Protein AF-A0A7C4HXQ9-F1 (afdb_monomer_lite)

Foldseek 3Di:
DDDPDPPDPPPVFPKDKDKDFDQKDWAAADDDPDPPDDDDDPVRRIDMDGRDTDIDIDHDPSNVVPD

pLDDT: mean 81.61, std 19.31, range [35.0, 97.38]

Sequence (67 aa):
MNTACLTSIPVRSRLKLLFIHSDYLEYEVKEEAIPSAEDVAEGDRRVKVD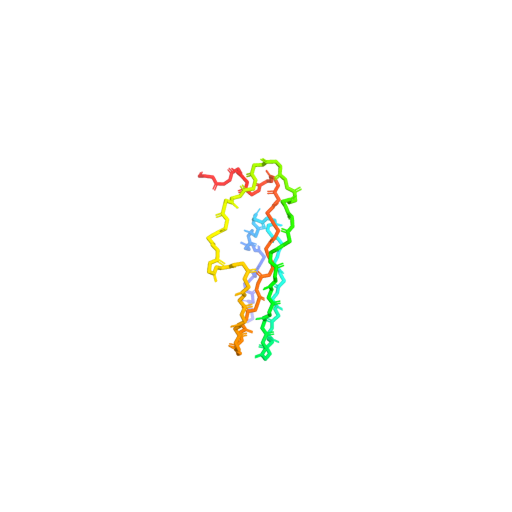EVLVVFCSVEGRDEEDE

Structure (mmCIF, N/CA/C/O backbone):
data_AF-A0A7C4HXQ9-F1
#
_entry.id   AF-A0A7C4HXQ9-F1
#
loop_
_atom_site.group_PDB
_atom_site.id
_atom_site.type_symbol
_atom_site.label_atom_id
_atom_site.label_alt_id
_atom_site.label_comp_id
_atom_site.label_asym_id
_atom_site.label_entity_id
_atom_site.label_seq_id
_atom_site.pdbx_PDB_ins_code
_atom_site.Cartn_x
_atom_site.Cartn_y
_atom_site.Cartn_z
_atom_site.occupancy
_atom_site.B_iso_or_equiv
_atom_site.auth_seq_id
_atom_site.auth_comp_id
_atom_site.auth_asym_id
_atom_site.auth_atom_id
_atom_site.pdbx_PDB_model_num
ATOM 1 N N . MET A 1 1 ? 8.567 -46.937 4.888 1.00 46.44 1 MET A N 1
ATOM 2 C CA . MET A 1 1 ? 9.415 -45.728 4.912 1.00 46.44 1 MET A CA 1
ATOM 3 C C . MET A 1 1 ? 9.827 -45.426 3.488 1.00 46.44 1 MET A C 1
ATOM 5 O O . MET A 1 1 ? 10.577 -46.209 2.933 1.00 46.44 1 MET A O 1
ATOM 9 N N . ASN A 1 2 ? 9.260 -44.383 2.887 1.00 35.00 2 ASN A N 1
ATOM 10 C CA . ASN A 1 2 ? 9.910 -43.604 1.834 1.00 35.00 2 ASN A CA 1
ATOM 11 C C . ASN A 1 2 ? 9.102 -42.322 1.660 1.00 35.00 2 ASN A C 1
ATOM 13 O O . ASN A 1 2 ? 8.081 -42.278 0.980 1.00 35.00 2 ASN A O 1
ATOM 17 N N . THR A 1 3 ? 9.552 -41.307 2.386 1.00 42.09 3 THR A N 1
ATOM 18 C CA . THR A 1 3 ? 9.143 -39.917 2.255 1.00 42.09 3 THR A CA 1
ATOM 19 C C . THR A 1 3 ? 9.607 -39.461 0.877 1.00 42.09 3 THR A C 1
ATOM 21 O O . THR A 1 3 ? 10.790 -39.191 0.678 1.00 42.09 3 THR A O 1
ATOM 24 N N . ALA A 1 4 ? 8.706 -39.482 -0.103 1.00 45.06 4 ALA A N 1
ATOM 25 C CA . ALA A 1 4 ? 8.991 -38.939 -1.419 1.00 45.06 4 ALA A CA 1
ATOM 26 C C . ALA A 1 4 ? 9.316 -37.448 -1.264 1.00 45.06 4 ALA A C 1
ATOM 28 O O . ALA A 1 4 ? 8.529 -36.676 -0.718 1.00 45.06 4 ALA A O 1
ATOM 29 N N . CYS A 1 5 ? 10.526 -37.106 -1.696 1.00 40.25 5 CYS A N 1
ATOM 30 C CA . CYS A 1 5 ? 11.060 -35.774 -1.891 1.00 40.25 5 CYS A CA 1
ATOM 31 C C . CYS A 1 5 ? 9.992 -34.720 -2.219 1.00 40.25 5 CYS A C 1
ATOM 33 O O . CYS A 1 5 ? 9.480 -34.678 -3.332 1.00 40.25 5 CYS A O 1
ATOM 35 N N . LEU A 1 6 ? 9.776 -33.777 -1.300 1.00 45.34 6 LEU A N 1
ATOM 36 C CA . LEU A 1 6 ? 9.194 -32.461 -1.601 1.00 45.34 6 LEU A CA 1
ATOM 37 C C . LEU A 1 6 ? 10.204 -31.529 -2.318 1.00 45.34 6 LEU A C 1
ATOM 39 O O . LEU A 1 6 ? 10.012 -30.318 -2.382 1.00 45.34 6 LEU A O 1
ATOM 43 N N . THR A 1 7 ? 11.296 -32.065 -2.872 1.00 43.84 7 THR A N 1
ATOM 44 C CA . THR A 1 7 ? 12.321 -31.305 -3.599 1.00 43.84 7 THR A CA 1
ATOM 45 C C . THR A 1 7 ? 11.938 -31.119 -5.069 1.00 43.84 7 THR A C 1
ATOM 47 O O . THR A 1 7 ? 12.559 -31.741 -5.922 1.00 43.84 7 THR A O 1
ATOM 50 N N . SER A 1 8 ? 10.928 -30.296 -5.368 1.00 47.28 8 SER A N 1
ATOM 51 C CA . SER A 1 8 ? 10.805 -29.580 -6.659 1.00 47.28 8 SER A CA 1
ATOM 52 C C . SER A 1 8 ? 9.469 -28.837 -6.795 1.00 47.28 8 SER A C 1
ATOM 54 O O . SER A 1 8 ? 8.754 -29.034 -7.776 1.00 47.28 8 SER A O 1
ATOM 56 N N . ILE A 1 9 ? 9.112 -27.964 -5.853 1.00 46.59 9 ILE A N 1
ATOM 57 C CA . ILE A 1 9 ? 8.188 -26.879 -6.211 1.00 46.59 9 ILE A CA 1
ATOM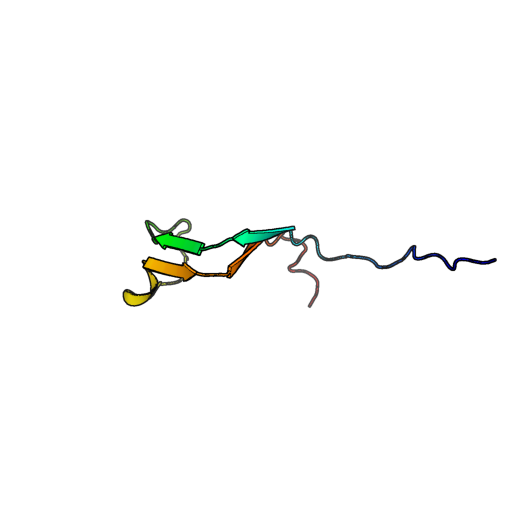 58 C C . ILE A 1 9 ? 9.077 -25.692 -6.592 1.00 46.59 9 ILE A C 1
ATOM 60 O O . ILE A 1 9 ? 9.633 -25.053 -5.698 1.00 46.59 9 ILE A O 1
ATOM 64 N N . PRO A 1 10 ? 9.323 -25.433 -7.888 1.00 43.81 10 PRO A N 1
ATOM 65 C CA . PRO A 1 10 ? 10.029 -24.231 -8.294 1.00 43.81 10 PRO A CA 1
ATOM 66 C C . PRO A 1 10 ? 9.123 -23.032 -7.995 1.00 43.81 10 PRO A C 1
ATOM 68 O O . PRO A 1 10 ? 8.191 -22.754 -8.740 1.00 43.81 10 PRO A O 1
ATOM 71 N N . VAL A 1 11 ? 9.383 -22.313 -6.903 1.00 53.28 11 VAL A N 1
ATOM 72 C CA . VAL A 1 11 ? 8.843 -20.958 -6.735 1.00 53.28 11 VAL A CA 1
ATOM 73 C C . VAL A 1 11 ? 9.687 -20.063 -7.641 1.00 53.28 11 VAL A C 1
ATOM 75 O O . VAL A 1 11 ? 10.781 -19.644 -7.267 1.00 53.28 11 VAL A O 1
ATOM 78 N N . ARG A 1 12 ? 9.248 -19.912 -8.895 1.00 57.66 12 ARG A N 1
ATOM 79 C CA . ARG A 1 12 ? 9.945 -19.131 -9.929 1.00 57.66 12 ARG A CA 1
ATOM 80 C C . ARG A 1 12 ? 9.653 -17.630 -9.866 1.00 57.66 12 ARG A C 1
ATOM 82 O O . ARG A 1 12 ? 10.477 -16.868 -10.352 1.00 57.66 12 ARG A O 1
ATOM 89 N N . SER A 1 13 ? 8.584 -17.212 -9.194 1.00 56.22 13 SER A N 1
ATOM 90 C CA . SER A 1 13 ? 8.275 -15.799 -8.962 1.00 56.22 13 SER A CA 1
ATOM 91 C C . SER A 1 13 ? 9.076 -15.263 -7.778 1.00 56.22 13 SER A C 1
ATOM 93 O O . SER A 1 13 ? 9.062 -15.854 -6.692 1.00 56.22 13 SER A O 1
ATOM 95 N N . ARG A 1 14 ? 9.771 -14.146 -7.969 1.00 69.38 14 ARG A N 1
ATOM 96 C CA . ARG A 1 14 ? 10.609 -13.511 -6.945 1.00 69.38 14 ARG A CA 1
ATOM 97 C C . ARG A 1 14 ? 9.892 -12.356 -6.238 1.00 69.38 14 ARG A C 1
ATOM 99 O O . ARG A 1 14 ? 10.514 -11.711 -5.395 1.00 69.38 14 ARG A O 1
ATOM 106 N N . LEU A 1 15 ? 8.593 -12.180 -6.508 1.00 87.00 15 LEU A N 1
ATOM 107 C CA . LEU A 1 15 ? 7.652 -11.377 -5.724 1.00 87.00 15 LEU A CA 1
ATOM 108 C C . LEU A 1 15 ? 7.932 -11.484 -4.223 1.00 87.00 15 LEU A C 1
ATOM 110 O O . LEU A 1 15 ? 7.893 -12.567 -3.627 1.00 87.00 15 LEU A O 1
ATOM 114 N N . LYS A 1 16 ? 8.179 -10.335 -3.595 1.00 88.25 16 LYS A N 1
ATOM 115 C CA . LYS A 1 16 ? 8.356 -10.242 -2.145 1.00 88.25 16 LYS A CA 1
ATOM 116 C C . LYS A 1 16 ? 7.072 -9.742 -1.518 1.00 88.25 16 LYS A C 1
ATOM 118 O O . LYS A 1 16 ? 6.646 -8.618 -1.776 1.00 88.25 16 LYS A O 1
ATOM 123 N N . LEU A 1 17 ? 6.488 -10.592 -0.680 1.00 94.12 17 LEU A N 1
ATOM 124 C CA . LEU A 1 17 ? 5.253 -10.313 0.038 1.00 94.12 17 LEU A CA 1
ATOM 125 C C . LEU A 1 17 ? 5.526 -10.214 1.538 1.00 94.12 17 LEU A C 1
ATOM 127 O O . LEU A 1 17 ? 6.221 -11.059 2.108 1.00 94.12 17 LE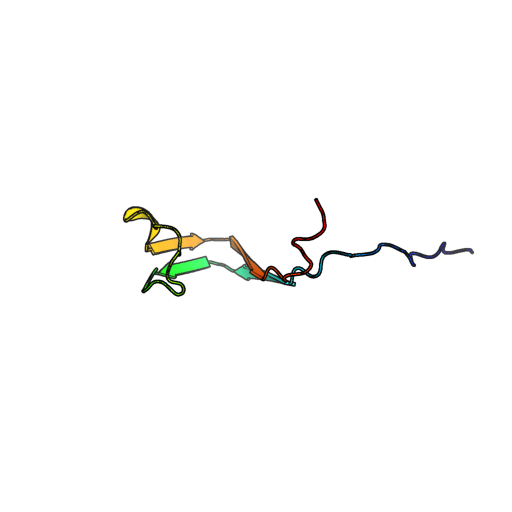U A O 1
ATOM 131 N N . LEU A 1 18 ? 4.941 -9.206 2.178 1.00 95.75 18 LEU A N 1
ATOM 132 C CA . LEU A 1 18 ? 4.888 -9.069 3.631 1.00 95.75 18 LEU A CA 1
ATOM 133 C C . LEU A 1 18 ? 3.427 -9.048 4.073 1.00 95.75 18 LEU A C 1
ATOM 135 O O . LEU A 1 18 ? 2.681 -8.141 3.712 1.00 95.75 18 LEU A O 1
ATOM 139 N N . PHE A 1 19 ? 3.052 -10.040 4.877 1.00 96.56 19 PHE A N 1
ATOM 140 C CA . PHE A 1 19 ? 1.711 -10.192 5.432 1.00 96.56 19 PHE A CA 1
ATOM 141 C C . PHE A 1 19 ? 1.683 -9.680 6.871 1.00 96.56 19 PHE A C 1
ATOM 143 O O . PHE A 1 19 ? 2.446 -10.162 7.711 1.00 96.56 19 PHE A O 1
ATOM 150 N N . ILE A 1 20 ? 0.793 -8.732 7.161 1.00 96.81 20 ILE A N 1
ATOM 151 C CA . ILE A 1 20 ? 0.579 -8.191 8.505 1.00 96.81 20 ILE A CA 1
ATOM 152 C C . ILE A 1 20 ? -0.903 -8.314 8.840 1.00 96.81 20 ILE A C 1
ATOM 154 O O . ILE A 1 20 ? -1.743 -7.682 8.207 1.00 96.81 20 ILE A O 1
ATOM 158 N N . HIS A 1 21 ? -1.223 -9.138 9.834 1.00 97.38 21 HIS A N 1
ATOM 159 C CA . HIS A 1 21 ? -2.549 -9.121 10.436 1.00 97.38 21 HIS A CA 1
ATOM 160 C C . HIS A 1 21 ? -2.594 -7.987 11.463 1.00 97.38 21 HIS A C 1
ATOM 162 O O . HIS A 1 21 ? -1.807 -7.999 12.412 1.00 97.38 21 HIS A O 1
ATOM 168 N N . SER A 1 22 ? -3.471 -7.012 11.232 1.00 96.12 22 SER A N 1
ATOM 169 C CA . SER A 1 22 ? -3.571 -5.788 12.024 1.00 96.12 22 SER A CA 1
ATOM 170 C C . SER A 1 22 ? -5.021 -5.493 12.380 1.00 96.12 22 SER A C 1
ATOM 172 O O . SER A 1 22 ? -5.919 -5.700 11.562 1.00 96.12 22 SER A O 1
ATOM 174 N N . ASP A 1 23 ? -5.229 -4.908 13.558 1.00 96.06 23 ASP A N 1
ATOM 175 C CA . ASP A 1 23 ? -6.552 -4.450 13.995 1.00 96.06 23 ASP A CA 1
ATOM 176 C C . ASP A 1 23 ? -7.090 -3.328 13.09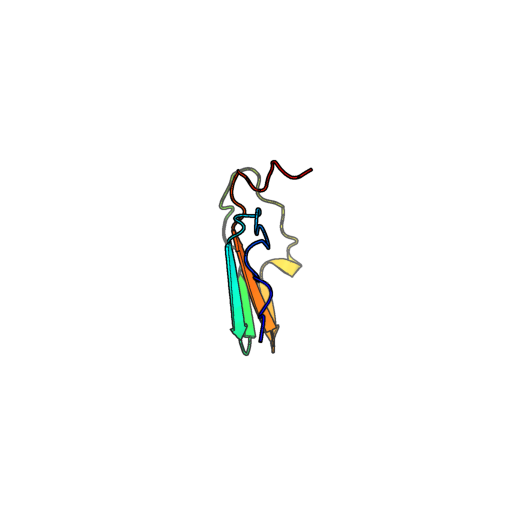4 1.00 96.06 23 ASP A C 1
ATOM 178 O O . ASP A 1 23 ? -8.295 -3.201 12.919 1.00 96.06 23 ASP A O 1
ATOM 182 N N . TYR A 1 24 ? -6.212 -2.507 12.507 1.00 96.06 24 TYR A N 1
ATOM 183 C CA . TYR A 1 24 ? -6.588 -1.531 11.487 1.00 96.06 24 TYR A CA 1
ATOM 184 C C . TYR A 1 24 ? -5.416 -1.148 10.573 1.00 96.06 24 TYR A C 1
ATOM 186 O O . TYR A 1 24 ? -4.244 -1.253 10.945 1.00 96.06 24 TYR A O 1
ATOM 194 N N . LEU A 1 25 ? -5.746 -0.660 9.378 1.00 96.75 25 LEU A N 1
ATOM 195 C CA . LEU A 1 25 ? -4.853 0.023 8.445 1.00 96.75 25 LEU A CA 1
ATOM 196 C C . LEU A 1 25 ? -5.439 1.399 8.131 1.00 96.75 25 LEU A C 1
ATOM 198 O O . LEU A 1 25 ? -6.598 1.504 7.741 1.00 96.75 25 LEU A O 1
ATOM 202 N N . GLU A 1 26 ? -4.623 2.441 8.253 1.00 96.62 26 GLU A N 1
ATOM 203 C CA . GLU A 1 26 ? -4.978 3.803 7.859 1.00 96.62 26 GLU A CA 1
ATOM 204 C C . GLU A 1 26 ? -3.892 4.361 6.938 1.00 96.62 26 GLU A C 1
ATOM 206 O O . GLU A 1 26 ? -2.701 4.249 7.246 1.00 96.62 26 GLU A O 1
ATOM 211 N N . TYR A 1 27 ? -4.288 4.943 5.805 1.00 94.88 27 TYR A N 1
ATOM 212 C CA . TYR A 1 27 ? -3.360 5.605 4.892 1.00 94.88 27 TYR A CA 1
ATOM 213 C C . TYR A 1 27 ? -3.873 6.973 4.446 1.00 94.88 27 TYR A C 1
ATOM 215 O O . TYR A 1 27 ? -5.075 7.221 4.358 1.00 94.88 27 TYR A O 1
ATOM 223 N N . GLU A 1 28 ? -2.923 7.853 4.131 1.00 96.06 28 GLU A N 1
ATOM 224 C CA . GLU A 1 28 ? -3.166 9.164 3.543 1.00 96.06 28 GLU A CA 1
ATOM 225 C C . GLU A 1 28 ? -2.242 9.368 2.340 1.00 96.06 28 GLU A C 1
ATOM 227 O O . GLU A 1 28 ? -1.015 9.309 2.465 1.00 96.06 28 GLU A O 1
ATOM 232 N N . VAL A 1 29 ? -2.837 9.639 1.179 1.00 95.12 29 VAL A N 1
ATOM 233 C CA . VAL A 1 29 ? -2.109 9.951 -0.053 1.00 95.12 29 VAL A CA 1
ATOM 234 C C . VAL A 1 29 ? -1.538 11.361 0.038 1.00 95.12 29 VAL A C 1
ATOM 236 O O . VAL A 1 29 ? -2.275 12.346 0.169 1.00 95.12 29 VAL A O 1
ATOM 239 N N . LYS A 1 30 ? -0.212 11.450 -0.065 1.00 92.44 30 LYS A N 1
ATOM 240 C CA . LYS A 1 30 ? 0.535 12.709 -0.033 1.00 92.44 30 LYS A CA 1
ATOM 241 C C . LYS A 1 30 ? 0.809 13.203 -1.453 1.00 92.44 30 LYS A C 1
ATOM 243 O O . LYS A 1 30 ? -0.099 13.708 -2.111 1.00 92.44 30 LYS A O 1
ATOM 248 N N . GLU A 1 31 ? 2.048 13.047 -1.893 1.00 92.75 31 GLU A N 1
ATOM 249 C CA . GLU A 1 31 ? 2.559 13.442 -3.199 1.00 92.75 31 GLU A CA 1
ATOM 250 C C . GLU A 1 31 ? 2.846 12.211 -4.063 1.00 92.75 31 GLU A C 1
ATOM 252 O O . GLU A 1 31 ? 2.978 11.094 -3.556 1.00 92.75 31 GLU A O 1
ATOM 257 N N . GLU A 1 32 ? 2.929 12.422 -5.372 1.00 92.75 32 GLU A N 1
ATOM 258 C CA . GLU A 1 32 ? 3.276 11.375 -6.326 1.00 92.75 32 GLU A CA 1
ATOM 259 C C . GLU A 1 32 ? 4.732 10.944 -6.136 1.00 92.75 32 GLU A C 1
ATOM 261 O O . GLU A 1 32 ? 5.655 11.757 -6.184 1.00 92.75 32 GLU A O 1
ATOM 266 N N . ALA A 1 33 ? 4.948 9.644 -5.942 1.00 92.88 33 ALA A N 1
ATOM 267 C CA . ALA A 1 33 ? 6.296 9.092 -5.826 1.00 92.88 33 ALA A CA 1
ATOM 268 C C . ALA A 1 33 ? 6.995 8.943 -7.191 1.00 92.88 33 ALA A C 1
ATOM 270 O O . ALA A 1 33 ? 8.223 8.885 -7.250 1.00 92.88 33 ALA A O 1
ATOM 271 N N . ILE A 1 34 ? 6.221 8.857 -8.280 1.00 94.88 34 ILE A N 1
ATOM 272 C CA . ILE A 1 34 ? 6.708 8.727 -9.657 1.00 94.88 34 ILE A CA 1
ATOM 273 C C . ILE A 1 34 ? 5.892 9.626 -10.600 1.00 94.88 34 ILE A C 1
ATOM 275 O O . ILE A 1 34 ? 4.708 9.819 -10.345 1.00 94.88 34 ILE A O 1
ATOM 279 N N . PRO A 1 35 ? 6.472 10.121 -11.713 1.00 90.56 35 PRO A N 1
ATOM 280 C CA . PRO A 1 35 ? 5.795 11.071 -12.610 1.00 90.56 35 PRO A CA 1
ATOM 281 C C . PRO A 1 35 ? 4.541 10.542 -13.319 1.00 90.56 35 PRO A C 1
ATOM 283 O O . PRO A 1 35 ? 3.802 11.313 -13.917 1.00 90.56 35 PRO A O 1
ATOM 286 N N . SER A 1 36 ? 4.358 9.225 -13.343 1.00 91.31 36 SER A N 1
ATOM 287 C CA . SER A 1 36 ? 3.250 8.535 -14.006 1.00 91.31 36 SER A CA 1
ATOM 288 C C . SER A 1 36 ? 2.470 7.684 -13.006 1.00 91.31 36 SER A C 1
ATOM 290 O O . SER A 1 36 ? 2.083 6.558 -13.321 1.00 91.31 36 SER A O 1
ATOM 292 N N . ALA A 1 37 ? 2.348 8.170 -11.769 1.00 91.88 37 ALA A N 1
ATOM 293 C CA . ALA A 1 37 ? 1.515 7.535 -10.761 1.00 91.88 37 ALA A CA 1
ATOM 294 C C . ALA A 1 37 ? 0.042 7.595 -11.192 1.00 91.88 37 ALA A C 1
ATOM 296 O O . ALA A 1 37 ? -0.368 8.503 -11.912 1.00 91.88 37 ALA A O 1
ATOM 297 N N . GLU A 1 38 ? -0.746 6.611 -10.770 1.00 91.56 38 GLU A N 1
ATOM 298 C CA . GLU A 1 38 ? -2.179 6.597 -11.050 1.00 91.56 38 GLU A CA 1
ATOM 299 C C . GLU A 1 38 ? -2.902 7.696 -10.262 1.00 91.56 38 GLU A C 1
ATOM 301 O O . GLU A 1 38 ? -2.599 7.942 -9.089 1.00 91.56 38 GLU A O 1
ATOM 306 N N . ASP A 1 39 ? -3.888 8.329 -10.901 1.00 89.06 39 ASP A N 1
ATOM 307 C CA . ASP A 1 39 ? -4.742 9.311 -10.243 1.00 89.06 39 ASP A CA 1
ATOM 308 C C . ASP A 1 39 ? -5.600 8.632 -9.170 1.00 89.06 39 ASP A C 1
ATOM 310 O O . ASP A 1 39 ? -6.336 7.679 -9.435 1.00 89.06 39 ASP A O 1
ATOM 314 N N . VAL A 1 40 ? -5.554 9.169 -7.952 1.00 88.81 40 VAL A N 1
ATOM 315 C CA . VAL A 1 40 ? -6.399 8.708 -6.845 1.00 88.81 40 VAL A CA 1
ATOM 316 C C . VAL A 1 40 ? -7.617 9.618 -6.734 1.00 88.81 40 VAL A C 1
ATOM 318 O O . VAL A 1 40 ? -7.475 10.834 -6.570 1.00 88.81 40 VAL A O 1
ATOM 321 N N . ALA A 1 41 ? -8.821 9.039 -6.782 1.00 90.19 41 ALA A N 1
ATOM 322 C CA . ALA A 1 41 ? -10.063 9.784 -6.590 1.00 90.19 41 ALA A CA 1
ATOM 323 C C . ALA A 1 41 ? -10.070 10.502 -5.227 1.00 90.19 41 ALA A C 1
ATOM 325 O O . ALA A 1 41 ? -9.565 9.977 -4.235 1.00 90.19 41 ALA A O 1
ATOM 326 N N . GLU A 1 42 ? -10.667 11.699 -5.143 1.00 82.88 42 GLU A N 1
ATOM 327 C CA . GLU A 1 42 ? -10.633 12.509 -3.910 1.00 82.88 42 GLU A CA 1
ATOM 328 C C . GLU A 1 42 ? -11.169 11.763 -2.676 1.00 82.88 42 GLU A C 1
ATOM 330 O O . GLU A 1 42 ? -10.637 11.938 -1.578 1.00 82.88 42 GLU A O 1
ATOM 335 N N . GLY A 1 43 ? -12.171 10.895 -2.861 1.00 85.81 43 GLY A N 1
ATOM 336 C CA . GLY A 1 43 ? -12.744 10.062 -1.799 1.00 85.81 43 GLY A CA 1
ATOM 337 C C . GLY A 1 43 ? -11.805 8.976 -1.262 1.00 85.81 43 GLY A C 1
ATOM 338 O O . GLY A 1 43 ? -11.965 8.564 -0.118 1.00 85.81 43 GLY A O 1
ATOM 339 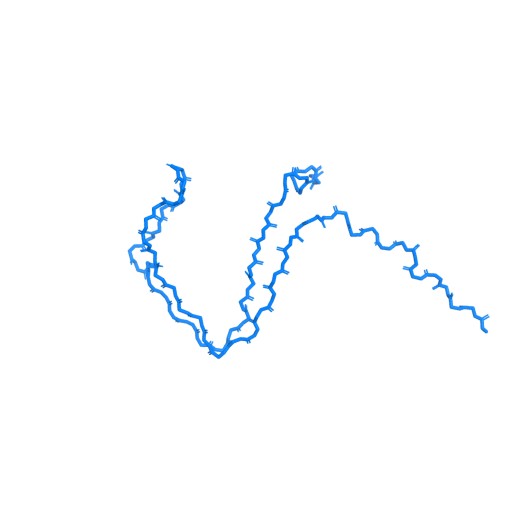N N . ASP A 1 44 ? -10.793 8.578 -2.037 1.00 88.06 44 ASP A N 1
ATOM 340 C CA . ASP A 1 44 ? -9.884 7.468 -1.718 1.00 88.06 44 ASP A CA 1
ATOM 341 C C . ASP A 1 44 ? -8.520 7.950 -1.200 1.00 88.06 44 ASP A C 1
ATOM 343 O O . ASP A 1 44 ? -7.630 7.151 -0.897 1.00 88.06 44 ASP A O 1
ATOM 347 N N . ARG A 1 45 ? -8.340 9.273 -1.059 1.00 90.88 45 ARG A N 1
ATOM 348 C CA . ARG A 1 45 ? -7.094 9.875 -0.555 1.00 90.88 45 ARG A CA 1
ATOM 349 C C . ARG A 1 45 ? -6.829 9.574 0.916 1.00 90.88 45 ARG A C 1
ATOM 351 O O . ARG A 1 45 ? -5.681 9.678 1.347 1.00 90.88 45 ARG A O 1
ATOM 358 N N . ARG A 1 46 ? -7.867 9.253 1.688 1.00 93.94 46 ARG A N 1
ATOM 359 C CA . ARG A 1 46 ? -7.760 8.816 3.081 1.00 93.94 46 ARG A CA 1
ATOM 360 C C . ARG A 1 46 ? -8.721 7.673 3.320 1.00 93.94 46 ARG A C 1
ATOM 362 O O . ARG A 1 46 ? -9.925 7.841 3.157 1.00 93.94 46 ARG A O 1
ATOM 369 N N . VAL A 1 47 ? -8.189 6.543 3.756 1.00 94.19 47 VAL A N 1
ATOM 370 C CA . VAL A 1 47 ? -8.989 5.360 4.064 1.00 94.19 47 VAL A CA 1
ATOM 371 C C . VAL A 1 47 ? -8.504 4.768 5.373 1.00 94.19 47 VAL A C 1
ATOM 373 O O . VAL A 1 47 ? -7.303 4.713 5.640 1.00 94.19 47 VAL A O 1
ATOM 376 N N . LYS A 1 48 ? -9.465 4.309 6.172 1.00 95.31 48 LYS A N 1
ATOM 377 C CA . LYS A 1 48 ? -9.239 3.493 7.355 1.00 95.31 48 LYS A CA 1
ATOM 378 C C . LYS A 1 48 ? -10.069 2.219 7.247 1.00 95.31 48 LYS A C 1
ATOM 380 O O . LYS A 1 48 ? -11.263 2.291 6.963 1.00 95.31 48 LYS A O 1
ATOM 385 N N . VAL A 1 49 ? -9.431 1.077 7.473 1.00 95.75 49 VAL A N 1
ATOM 386 C CA . VAL A 1 49 ? -10.053 -0.252 7.438 1.00 95.75 49 VAL A CA 1
ATOM 387 C C . VAL A 1 49 ? -9.694 -0.984 8.721 1.00 95.75 49 VAL A C 1
ATOM 389 O O . VAL A 1 49 ? -8.513 -1.073 9.044 1.00 95.75 49 VAL A O 1
ATOM 392 N N . ASP A 1 50 ? -10.692 -1.506 9.428 1.00 97.00 50 ASP A N 1
ATOM 393 C CA . ASP A 1 50 ? -10.502 -2.307 10.642 1.00 97.00 50 ASP A CA 1
ATOM 394 C C . ASP A 1 50 ? -10.473 -3.817 10.305 1.00 97.00 50 ASP A C 1
ATOM 396 O O . ASP A 1 50 ? -11.004 -4.232 9.274 1.00 97.00 50 ASP A O 1
ATOM 400 N N . GLU A 1 51 ? -9.859 -4.632 11.170 1.00 96.12 51 GLU A N 1
ATOM 401 C CA . GLU A 1 51 ? -9.735 -6.099 11.083 1.00 96.12 51 GLU A CA 1
ATOM 402 C C . GLU A 1 51 ? -9.223 -6.596 9.720 1.00 96.12 51 GLU A C 1
ATOM 404 O O . GLU A 1 51 ? -9.911 -7.298 8.973 1.00 96.12 51 GLU A O 1
ATOM 409 N N . VAL A 1 52 ? -7.987 -6.224 9.374 1.00 96.38 52 VAL A N 1
ATOM 410 C CA . VAL A 1 52 ? -7.447 -6.382 8.017 1.00 96.38 52 VAL A CA 1
ATOM 411 C C . VAL A 1 52 ? -6.167 -7.223 7.978 1.00 96.38 52 VAL A C 1
ATOM 413 O O . VAL A 1 52 ? -5.335 -7.216 8.888 1.00 96.38 52 VAL A O 1
ATOM 416 N N . LEU A 1 53 ? -5.993 -7.960 6.878 1.00 96.75 53 LEU A N 1
ATOM 417 C CA . LEU A 1 53 ? -4.716 -8.556 6.491 1.00 96.75 53 LEU A CA 1
ATOM 418 C C . LEU A 1 53 ? -4.051 -7.651 5.451 1.00 96.75 53 LEU A C 1
ATOM 420 O O . LEU A 1 53 ? -4.412 -7.666 4.276 1.00 96.75 53 LEU A O 1
ATOM 424 N N . VAL A 1 54 ? -3.082 -6.856 5.887 1.00 95.94 54 VAL A N 1
ATOM 425 C CA . VAL A 1 54 ? -2.311 -5.973 5.011 1.00 95.94 54 VAL A CA 1
ATOM 426 C C . VAL A 1 54 ? -1.267 -6.799 4.274 1.00 95.94 54 VAL A C 1
ATOM 428 O O . VAL A 1 54 ? -0.506 -7.545 4.896 1.00 95.94 54 VAL A O 1
ATOM 431 N N . VAL A 1 55 ? -1.211 -6.646 2.952 1.00 96.38 55 VAL A N 1
ATOM 432 C CA . VAL A 1 55 ? -0.208 -7.301 2.109 1.00 96.38 55 VAL A CA 1
ATOM 433 C C . VAL A 1 55 ? 0.598 -6.232 1.389 1.00 96.38 55 VAL A C 1
ATOM 435 O O . VAL A 1 55 ? 0.095 -5.569 0.486 1.00 96.38 55 VAL A O 1
ATOM 438 N N . PHE A 1 56 ? 1.856 -6.061 1.788 1.00 95.31 56 PHE A N 1
ATOM 439 C CA . PHE A 1 56 ? 2.796 -5.247 1.024 1.00 95.31 56 PHE A CA 1
ATOM 440 C C . PHE A 1 56 ? 3.436 -6.110 -0.056 1.00 95.31 56 PHE A C 1
ATOM 442 O O . PHE A 1 56 ? 4.070 -7.123 0.252 1.00 95.31 56 PHE A O 1
ATOM 449 N N . CYS A 1 57 ? 3.277 -5.690 -1.309 1.00 93.56 57 CYS A N 1
ATOM 450 C CA . CYS A 1 57 ? 3.788 -6.388 -2.480 1.00 93.56 57 CYS A CA 1
ATOM 451 C C . CYS A 1 57 ? 4.915 -5.581 -3.122 1.00 93.56 57 CYS A C 1
ATOM 453 O O . CYS A 1 57 ? 4.763 -4.388 -3.380 1.00 93.56 57 CYS A O 1
ATOM 455 N N . SER A 1 58 ? 6.034 -6.237 -3.414 1.00 92.62 58 SER A N 1
ATOM 456 C CA . SER A 1 58 ? 7.119 -5.673 -4.213 1.00 92.62 58 SER A CA 1
ATOM 457 C C . SER A 1 58 ? 7.337 -6.556 -5.437 1.00 92.62 58 SER A C 1
ATOM 459 O O . SER A 1 58 ? 7.671 -7.736 -5.293 1.00 92.62 58 SER A O 1
ATOM 461 N N . VAL A 1 59 ? 7.096 -5.974 -6.614 1.00 90.81 59 VAL A N 1
ATOM 462 C CA . VAL A 1 59 ? 7.269 -6.625 -7.918 1.00 90.81 59 VAL A CA 1
ATOM 463 C C . VAL A 1 59 ? 8.722 -6.472 -8.365 1.00 90.81 59 VAL A C 1
ATOM 465 O O . VAL A 1 59 ? 9.248 -5.358 -8.363 1.00 90.81 59 VAL A O 1
ATOM 468 N N . GLU A 1 60 ? 9.393 -7.579 -8.695 1.00 86.75 60 GLU A N 1
ATOM 469 C CA . GLU A 1 60 ? 10.777 -7.583 -9.181 1.00 86.75 60 GLU A CA 1
ATOM 470 C C . GLU A 1 60 ? 10.803 -7.731 -10.712 1.00 86.75 60 GLU A C 1
ATOM 472 O O . GLU A 1 60 ? 9.977 -8.429 -11.282 1.00 86.75 60 GLU A O 1
ATOM 477 N N . GLY A 1 61 ? 11.789 -7.144 -11.402 1.00 83.25 61 GLY A N 1
ATOM 478 C CA . GLY A 1 61 ? 11.810 -7.113 -12.880 1.00 83.25 61 GLY A CA 1
ATOM 479 C C . GLY A 1 61 ? 11.881 -8.472 -13.599 1.00 83.25 61 GLY A C 1
ATOM 480 O O . GLY A 1 61 ? 11.749 -8.521 -14.810 1.00 83.25 61 GLY A O 1
ATOM 481 N N . ARG A 1 62 ? 12.090 -9.587 -12.884 1.00 77.81 62 ARG A N 1
ATOM 482 C CA . ARG A 1 62 ? 11.973 -10.945 -13.458 1.00 77.81 62 ARG A CA 1
ATOM 483 C C . ARG A 1 62 ? 10.546 -11.484 -13.431 1.00 77.81 62 ARG A C 1
ATOM 485 O O . ARG A 1 62 ? 10.263 -12.443 -14.134 1.00 77.81 62 ARG A O 1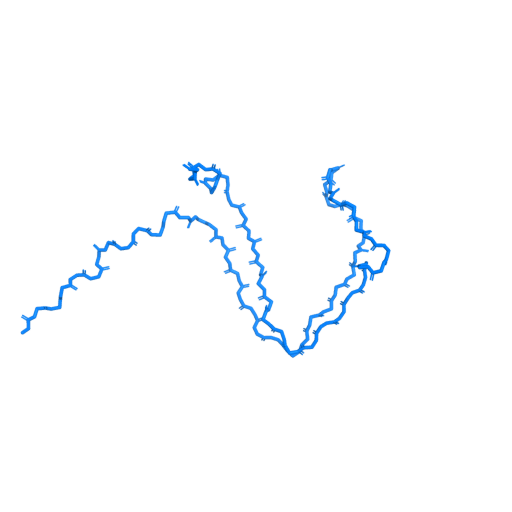
ATOM 492 N N . ASP A 1 63 ? 9.675 -10.893 -12.615 1.00 80.62 63 ASP A N 1
ATOM 493 C CA . ASP A 1 63 ? 8.257 -11.250 -12.559 1.00 80.62 63 ASP A CA 1
ATOM 494 C C . ASP A 1 63 ? 7.512 -10.785 -13.831 1.00 80.62 63 ASP A C 1
ATOM 496 O O . ASP A 1 63 ? 6.369 -11.169 -14.041 1.00 80.62 63 ASP A O 1
ATOM 500 N N . GLU A 1 64 ? 8.164 -9.997 -14.697 1.00 79.12 64 GLU A N 1
ATOM 501 C CA . GLU A 1 64 ? 7.653 -9.583 -16.011 1.00 79.12 64 GLU A CA 1
ATOM 502 C C . GLU A 1 64 ? 7.753 -10.690 -17.081 1.00 79.12 64 GLU A C 1
ATOM 504 O O . GLU A 1 64 ? 7.112 -10.588 -18.121 1.00 79.12 64 GLU A O 1
ATOM 509 N N . GLU A 1 65 ? 8.571 -11.730 -16.866 1.00 76.12 65 GLU A N 1
ATOM 510 C CA . GLU A 1 65 ? 8.945 -12.704 -17.909 1.00 76.12 65 GLU A CA 1
ATOM 511 C C . GLU A 1 65 ? 8.024 -13.941 -17.999 1.00 76.12 65 GLU A C 1
ATOM 513 O O . GLU A 1 65 ? 8.132 -14.701 -18.963 1.00 76.12 65 GLU A O 1
ATOM 518 N N . ASP A 1 66 ? 7.135 -14.163 -17.024 1.00 62.28 66 ASP A N 1
ATOM 519 C CA . ASP A 1 66 ? 6.190 -15.291 -17.007 1.00 62.28 66 ASP A CA 1
ATOM 520 C C . ASP A 1 66 ? 4.812 -14.854 -17.579 1.00 62.28 66 ASP A C 1
ATOM 522 O O . ASP A 1 66 ? 3.839 -14.710 -16.836 1.00 62.28 66 ASP A O 1
ATOM 526 N N . GLU A 1 67 ? 4.740 -14.638 -18.904 1.00 49.28 67 GLU A N 1
ATOM 527 C CA . GLU A 1 67 ? 3.484 -14.595 -19.698 1.00 49.28 67 GLU A CA 1
ATOM 528 C C . GLU A 1 67 ? 3.122 -15.967 -20.297 1.00 49.28 67 GLU A C 1
ATOM 530 O O . GLU A 1 67 ? 4.014 -16.647 -20.865 1.00 49.28 67 GLU A O 1
#

Secondary structure (DSSP, 8-state):
------TT-------EEEEEEEEEEEEE--S-SSTTPPPPPGGGSEEEEEEEEEEEEE--TTTTS--

Radius of gyration: 18.6 Å; chains: 1; bounding box: 25×59×34 Å